Protein AF-A0A846BUX6-F1 (afdb_monomer_lite)

Structure (mmCIF, N/CA/C/O backbone):
data_AF-A0A846BUX6-F1
#
_entry.id   AF-A0A846BUX6-F1
#
loop_
_atom_site.group_PDB
_atom_site.id
_atom_site.type_symbol
_atom_site.label_atom_id
_atom_site.label_alt_id
_atom_site.label_comp_id
_atom_site.label_asym_id
_atom_site.label_entity_id
_atom_site.label_seq_id
_atom_site.pdbx_PDB_ins_code
_atom_site.Cartn_x
_atom_site.Cartn_y
_atom_site.Cartn_z
_atom_site.occupancy
_atom_site.B_iso_or_equiv
_atom_site.auth_seq_id
_atom_site.auth_comp_id
_atom_site.auth_asym_id
_atom_site.auth_atom_id
_atom_site.pdbx_PDB_model_num
ATOM 1 N N . MET A 1 1 ? 25.498 31.378 23.170 1.00 61.06 1 MET A N 1
ATOM 2 C CA . MET A 1 1 ? 24.335 32.005 23.843 1.00 61.06 1 MET A CA 1
ATOM 3 C C . MET A 1 1 ? 23.292 32.623 22.898 1.00 61.06 1 MET A C 1
ATOM 5 O O . MET A 1 1 ? 22.227 32.967 23.380 1.00 61.06 1 MET A O 1
ATOM 9 N N . VAL A 1 2 ? 23.519 32.733 21.578 1.00 70.81 2 VAL A N 1
ATOM 10 C CA . VAL A 1 2 ? 22.516 33.298 20.637 1.00 70.81 2 VAL A CA 1
ATOM 11 C C . VAL A 1 2 ? 21.402 32.297 20.279 1.00 70.81 2 VAL A C 1
ATOM 13 O O . VAL A 1 2 ? 20.238 32.675 20.180 1.00 70.81 2 VAL A O 1
ATOM 16 N N . GLY A 1 3 ? 21.731 31.004 20.161 1.00 73.38 3 GLY A N 1
ATOM 17 C CA . GLY A 1 3 ? 20.767 29.966 19.770 1.00 73.38 3 GLY A CA 1
ATOM 18 C C . GLY A 1 3 ? 19.617 29.771 20.761 1.00 73.38 3 GLY A C 1
ATOM 19 O O . GLY A 1 3 ? 18.474 29.646 20.347 1.00 73.38 3 GLY A O 1
ATOM 20 N N . THR A 1 4 ? 19.883 29.848 22.067 1.00 85.50 4 THR A N 1
ATOM 21 C CA . THR A 1 4 ? 18.841 29.702 23.098 1.00 85.50 4 THR A CA 1
ATOM 22 C C . THR A 1 4 ? 17.827 30.845 23.065 1.00 85.50 4 THR A C 1
ATOM 24 O O . THR A 1 4 ? 16.652 30.622 23.335 1.00 85.50 4 THR A O 1
ATOM 27 N N . GLY A 1 5 ? 18.249 32.057 22.688 1.00 89.88 5 GLY A N 1
ATOM 28 C CA . GLY A 1 5 ? 17.344 33.192 22.501 1.00 89.88 5 GLY A CA 1
ATOM 29 C C . GLY A 1 5 ? 16.417 33.004 21.300 1.00 89.88 5 GLY A C 1
ATOM 30 O O . GLY A 1 5 ? 15.212 33.217 21.421 1.00 89.88 5 GLY A O 1
ATOM 31 N N . TYR A 1 6 ? 16.959 32.542 20.168 1.00 89.56 6 TYR A N 1
ATOM 32 C CA . TYR A 1 6 ? 16.160 32.278 18.970 1.00 89.56 6 TYR A CA 1
ATOM 33 C C . TYR A 1 6 ? 15.181 31.120 19.178 1.00 89.56 6 TYR A C 1
A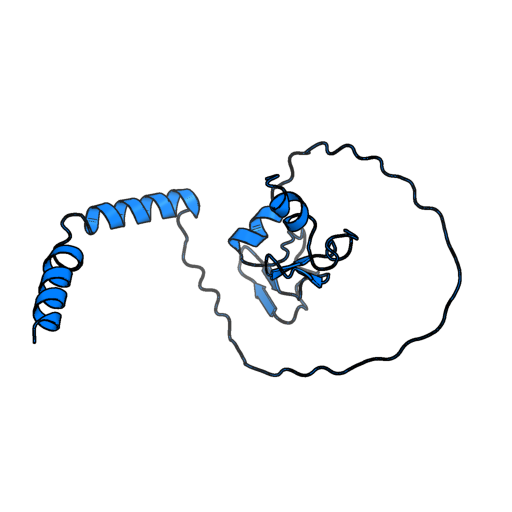TOM 35 O O . TYR A 1 6 ? 14.009 31.253 18.842 1.00 89.56 6 TYR A O 1
ATOM 43 N N . THR A 1 7 ? 15.623 30.023 19.801 1.00 89.50 7 THR A N 1
ATOM 44 C CA . THR A 1 7 ? 14.749 28.887 20.120 1.00 89.50 7 THR A CA 1
ATOM 45 C C . THR A 1 7 ? 13.616 29.311 21.049 1.00 89.50 7 THR A C 1
ATOM 47 O O . THR A 1 7 ? 12.460 29.016 20.765 1.00 89.50 7 THR A O 1
ATOM 50 N N . SER A 1 8 ? 13.905 30.071 22.109 1.00 86.50 8 SER A N 1
ATOM 51 C CA . SER A 1 8 ? 12.865 30.567 23.019 1.00 86.50 8 SER A CA 1
ATOM 52 C C . SER A 1 8 ? 11.886 31.526 22.332 1.00 86.50 8 SER A C 1
ATOM 54 O O . SER A 1 8 ? 10.681 31.423 22.553 1.00 86.50 8 SER A O 1
ATOM 56 N N . TRP A 1 9 ? 12.367 32.422 21.461 1.00 86.25 9 TRP A N 1
ATOM 57 C CA . TRP A 1 9 ? 11.503 33.310 20.674 1.00 86.25 9 TRP A CA 1
ATOM 58 C C . TRP A 1 9 ? 10.633 32.537 19.679 1.00 86.25 9 TRP A C 1
ATOM 60 O O . TRP A 1 9 ? 9.434 32.787 19.605 1.00 86.25 9 TRP A O 1
ATOM 70 N N . PHE A 1 10 ? 11.207 31.575 18.952 1.00 84.56 10 PHE A N 1
ATOM 71 C CA . PHE A 1 10 ? 10.485 30.742 17.994 1.00 84.56 10 PHE A CA 1
ATOM 72 C C . PHE A 1 10 ? 9.404 29.907 18.689 1.00 84.56 10 PHE A C 1
ATOM 74 O O . PHE A 1 10 ? 8.251 29.914 18.261 1.00 84.56 10 PHE A O 1
ATOM 81 N N . LEU A 1 11 ? 9.745 29.255 19.806 1.00 82.94 11 LEU A N 1
ATOM 82 C CA . LEU A 1 11 ? 8.795 28.479 20.602 1.00 82.94 11 LEU A CA 1
ATOM 83 C C . LEU A 1 11 ? 7.665 29.359 21.140 1.00 82.94 11 LEU A C 1
ATOM 85 O O . LEU A 1 11 ? 6.500 29.002 20.996 1.00 82.94 11 LEU A O 1
ATOM 89 N N . ALA A 1 12 ? 7.969 30.529 21.701 1.00 78.69 12 ALA A N 1
ATOM 90 C CA . ALA A 1 12 ? 6.930 31.444 22.160 1.00 78.69 12 ALA A CA 1
ATOM 91 C C . ALA A 1 12 ? 6.042 31.909 20.990 1.00 78.69 12 ALA A C 1
ATOM 93 O O . ALA A 1 12 ? 4.823 31.774 21.042 1.00 78.69 12 ALA A O 1
ATOM 94 N N . ARG A 1 13 ? 6.644 32.405 19.906 1.00 78.12 13 ARG A N 1
ATOM 95 C CA . ARG A 1 13 ? 5.943 33.044 18.784 1.00 78.12 13 ARG A CA 1
ATOM 96 C C . ARG A 1 13 ? 5.105 32.073 17.951 1.00 78.12 13 ARG A C 1
ATOM 98 O O . ARG A 1 13 ? 4.038 32.476 17.492 1.00 78.12 13 ARG A O 1
ATOM 105 N N . TYR A 1 14 ? 5.594 30.853 17.731 1.00 73.75 14 TYR A N 1
ATOM 106 C CA . TYR A 1 14 ? 5.022 29.908 16.765 1.00 73.75 14 TYR A CA 1
ATOM 107 C C . TYR A 1 14 ? 4.491 28.613 17.382 1.00 73.75 14 TYR A C 1
ATOM 109 O O . TYR A 1 14 ? 3.734 27.916 16.716 1.00 73.75 14 TYR A O 1
ATOM 117 N N . VAL A 1 15 ? 4.848 28.278 18.627 1.00 71.69 15 VAL A N 1
ATOM 118 C CA . VAL A 1 15 ? 4.429 27.012 19.258 1.00 71.69 15 VAL A CA 1
ATOM 119 C C . VAL A 1 15 ? 3.494 27.247 20.447 1.00 71.69 15 VAL A C 1
ATOM 121 O O . VAL A 1 15 ? 2.418 26.655 20.495 1.00 71.69 15 VAL A O 1
ATOM 124 N N . LEU A 1 16 ? 3.862 28.123 21.388 1.00 70.25 16 LEU A N 1
ATOM 125 C CA . LEU A 1 16 ? 3.091 28.372 22.615 1.00 70.25 16 LEU A CA 1
ATOM 126 C C . LEU A 1 16 ? 1.970 29.403 22.421 1.00 70.25 16 LEU A C 1
ATOM 128 O O . LEU A 1 16 ? 0.891 29.226 22.975 1.00 70.25 16 LEU A O 1
ATOM 132 N N . PHE A 1 17 ? 2.200 30.442 21.612 1.00 65.06 17 PHE A N 1
ATOM 133 C CA . PHE A 1 17 ? 1.225 31.506 21.327 1.00 65.06 17 PHE A CA 1
ATOM 134 C C . PHE A 1 17 ? 0.757 31.511 19.865 1.00 65.06 17 PHE A C 1
ATOM 136 O O . PHE A 1 17 ? 0.407 32.561 19.322 1.00 65.06 17 PHE A O 1
ATOM 143 N N . ALA A 1 18 ? 0.746 30.351 19.202 1.00 64.50 18 ALA A N 1
ATOM 144 C CA . ALA A 1 18 ? 0.058 30.215 17.924 1.00 64.50 18 ALA A CA 1
ATOM 145 C C . ALA A 1 18 ? -1.444 30.426 18.164 1.00 64.50 18 ALA A C 1
ATOM 147 O O . ALA A 1 18 ? -2.140 29.520 18.621 1.00 64.50 18 ALA A O 1
ATOM 148 N N . ALA A 1 19 ? -1.923 31.638 17.877 1.00 66.69 19 ALA A N 1
ATOM 149 C CA . ALA A 1 19 ? -3.292 32.091 18.132 1.00 66.69 19 ALA A CA 1
ATOM 150 C C . ALA A 1 19 ? -4.374 31.161 17.548 1.00 66.69 19 ALA A C 1
ATOM 152 O O . ALA A 1 19 ? -5.503 31.158 18.024 1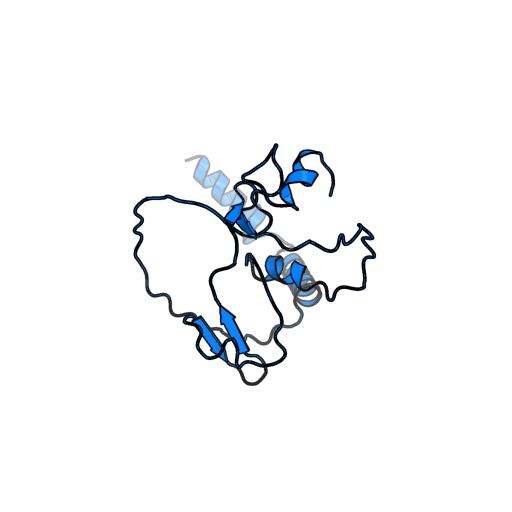.00 66.69 19 ALA A O 1
ATOM 153 N N . ASN A 1 20 ? -4.006 30.319 16.578 1.00 71.06 20 ASN A N 1
ATOM 154 C CA . ASN A 1 20 ? -4.920 29.447 15.852 1.00 71.06 20 ASN A CA 1
ATOM 155 C C . ASN A 1 20 ? -4.733 27.960 16.203 1.00 71.06 20 ASN A C 1
ATOM 157 O O . ASN A 1 20 ? -5.226 27.107 15.477 1.00 71.06 20 ASN A O 1
ATOM 161 N N . ARG A 1 21 ? -4.024 27.600 17.287 1.00 75.38 21 ARG A N 1
ATOM 162 C CA . ARG A 1 21 ? -3.871 26.186 17.704 1.00 75.38 21 ARG A CA 1
ATOM 163 C C . ARG A 1 21 ? -5.217 25.488 17.884 1.00 75.38 21 ARG A C 1
ATOM 165 O O . ARG A 1 21 ? -5.366 24.360 17.427 1.00 75.38 21 ARG A O 1
ATOM 172 N N . GLN A 1 22 ? -6.175 26.176 18.500 1.00 78.06 22 GLN A N 1
ATOM 173 C CA . GLN A 1 22 ? -7.521 25.653 18.708 1.00 78.06 22 GLN A CA 1
ATOM 174 C C . GLN A 1 22 ? -8.264 25.487 17.374 1.00 78.06 22 GLN A C 1
ATOM 176 O O . GLN A 1 22 ? -8.706 24.388 17.059 1.00 78.06 22 GLN A O 1
ATOM 181 N N . GLU A 1 23 ? -8.279 26.526 16.537 1.00 84.75 23 GLU A N 1
ATOM 182 C CA . GLU A 1 23 ? -8.905 26.497 15.205 1.00 84.75 23 GLU A CA 1
ATOM 183 C C . GLU A 1 23 ? -8.320 25.391 14.305 1.00 84.75 23 GLU A C 1
ATOM 185 O O . GLU A 1 23 ? -9.047 24.661 13.635 1.00 84.75 23 GLU A O 1
ATOM 190 N N . LEU A 1 24 ? -6.994 25.231 14.297 1.00 82.69 24 LEU A N 1
ATOM 191 C CA . LEU A 1 24 ? -6.322 24.177 13.536 1.00 82.69 24 LEU A CA 1
ATOM 192 C C . LEU A 1 24 ? -6.651 22.793 14.092 1.00 82.69 24 LEU A C 1
ATOM 194 O O . LEU A 1 24 ? -6.822 21.858 13.317 1.00 82.69 24 LEU A O 1
ATOM 198 N N . SER A 1 25 ? -6.753 22.655 15.417 1.00 83.12 25 SER A N 1
ATOM 199 C CA . SER A 1 25 ? -7.144 21.385 16.030 1.00 83.12 25 SER A CA 1
ATOM 200 C C . SER A 1 25 ? -8.578 21.002 15.670 1.00 83.12 25 SER A C 1
ATOM 202 O O . SER A 1 25 ? -8.819 19.846 15.345 1.00 83.12 25 SER A O 1
ATOM 204 N N . GLU A 1 26 ? -9.499 21.967 15.632 1.00 89.56 26 GLU A N 1
ATOM 205 C CA . GLU A 1 26 ? -10.893 21.749 15.238 1.00 89.56 26 GLU A CA 1
ATOM 206 C C . GLU A 1 26 ? -10.990 21.333 13.769 1.00 89.56 26 GLU A C 1
ATOM 208 O O . GLU A 1 26 ? -11.628 20.330 13.469 1.00 89.56 26 GLU A O 1
ATOM 213 N N . LYS A 1 27 ? -10.256 22.005 12.872 1.00 87.56 27 LYS A N 1
ATOM 214 C CA . LYS A 1 27 ? -10.160 21.607 11.457 1.00 87.56 27 LYS A CA 1
ATOM 215 C C . LYS A 1 27 ? -9.593 20.200 11.288 1.00 87.56 27 LYS A C 1
ATOM 217 O O . LYS A 1 27 ? -10.100 19.429 10.484 1.00 87.56 27 LYS A O 1
ATOM 222 N N . ILE A 1 28 ? -8.549 19.841 12.037 1.00 87.31 28 ILE A N 1
ATOM 223 C CA . ILE A 1 28 ? -7.976 18.487 11.984 1.00 87.31 28 ILE A CA 1
ATOM 224 C C . ILE A 1 28 ? -8.997 17.446 12.459 1.00 87.31 28 ILE A C 1
ATOM 226 O O . ILE A 1 28 ? -9.100 16.389 11.842 1.00 87.31 28 ILE A O 1
ATOM 230 N N . GLN A 1 29 ? -9.754 17.731 13.523 1.00 86.56 29 GLN A N 1
ATOM 231 C CA . GLN A 1 29 ? -10.808 16.833 14.004 1.00 86.56 29 GLN A CA 1
ATOM 232 C C . GLN A 1 29 ? -11.937 16.695 12.977 1.00 86.56 29 GLN A C 1
ATOM 234 O O . GLN A 1 29 ? -12.342 15.578 12.683 1.00 86.56 29 GLN A O 1
ATOM 239 N N . GLU A 1 30 ? -12.379 17.796 12.366 1.00 90.12 30 GLU A N 1
ATOM 240 C CA . GLU A 1 30 ? -13.376 17.785 11.291 1.00 90.12 30 GLU A CA 1
ATOM 241 C C . GLU A 1 30 ? -12.910 16.927 10.104 1.00 90.12 30 GLU A C 1
ATOM 243 O O . GLU A 1 30 ? -13.613 16.007 9.686 1.00 90.12 30 GLU A O 1
ATOM 248 N N . PHE A 1 31 ? -11.688 17.152 9.611 1.00 86.81 31 PHE A N 1
ATOM 249 C CA . PHE A 1 31 ? -11.112 16.349 8.529 1.00 86.81 31 PHE A CA 1
ATOM 250 C C . PHE A 1 31 ? -10.970 14.873 8.900 1.00 86.81 31 PHE A C 1
ATOM 252 O O . PHE A 1 31 ? -11.214 14.004 8.059 1.00 86.81 31 PHE A O 1
ATOM 259 N N . LYS A 1 32 ? -10.595 14.573 10.148 1.00 85.94 32 LYS A N 1
ATOM 260 C CA . LYS A 1 32 ? -10.523 13.199 10.648 1.00 85.94 32 LYS A CA 1
ATOM 261 C C . LYS A 1 32 ? -11.898 12.533 10.595 1.00 85.94 32 LYS A C 1
ATOM 263 O O . LYS A 1 32 ? -11.995 11.431 10.065 1.00 85.94 32 LYS A O 1
ATOM 268 N N . THR A 1 33 ? -12.942 13.202 11.082 1.00 84.50 33 THR A N 1
ATOM 269 C CA . THR A 1 33 ? -14.314 12.678 11.052 1.00 84.50 33 THR A CA 1
ATOM 270 C C . THR A 1 33 ? -14.814 12.481 9.622 1.00 84.50 33 THR A C 1
ATOM 272 O O . THR A 1 33 ? -15.442 11.468 9.342 1.00 84.50 33 THR A O 1
ATOM 275 N N . ILE A 1 34 ? -14.490 13.388 8.694 1.00 82.06 34 ILE A N 1
ATOM 276 C CA . ILE A 1 34 ? -14.853 13.245 7.274 1.00 82.06 34 ILE A CA 1
ATOM 277 C C . ILE A 1 34 ? -14.155 12.038 6.632 1.00 82.06 34 ILE A C 1
ATOM 279 O O . ILE A 1 34 ? -14.770 11.313 5.858 1.00 82.06 34 ILE A O 1
ATOM 283 N N . THR A 1 35 ? -12.870 11.837 6.930 1.00 76.81 35 TH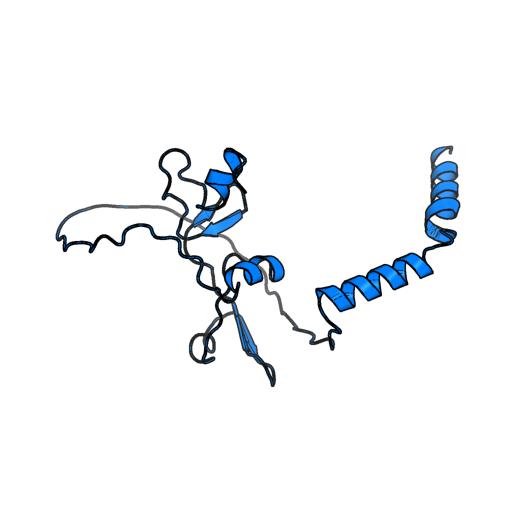R A N 1
ATOM 284 C CA . THR A 1 35 ? -12.037 10.856 6.215 1.00 76.81 35 THR A CA 1
ATOM 285 C C . THR A 1 35 ? -12.162 9.448 6.793 1.00 76.81 35 THR A C 1
ATOM 287 O O . THR A 1 35 ? -12.227 8.478 6.048 1.00 76.81 35 THR A O 1
ATOM 290 N N . VAL A 1 36 ? -12.163 9.328 8.121 1.00 75.75 36 VAL A N 1
ATOM 291 C CA . VAL A 1 36 ? -12.100 8.040 8.836 1.00 75.75 36 VAL A CA 1
ATOM 292 C C . VAL A 1 36 ? -13.433 7.705 9.520 1.00 75.75 36 VAL A C 1
ATOM 294 O O . VAL A 1 36 ? -13.638 6.574 9.951 1.00 75.75 36 VAL A O 1
ATOM 297 N N . GLY A 1 37 ? -14.365 8.660 9.609 1.00 70.06 37 GLY A N 1
ATOM 298 C CA . GLY A 1 37 ? -15.558 8.533 10.444 1.00 70.06 37 GLY A CA 1
ATOM 299 C C . GLY A 1 37 ? -15.252 8.734 11.932 1.00 70.06 37 GLY A C 1
ATOM 300 O O . GLY A 1 37 ? -14.101 8.886 12.355 1.00 70.06 37 GLY A O 1
ATOM 301 N N . GLU A 1 38 ? -16.296 8.756 12.759 1.00 67.88 38 GLU A N 1
ATOM 302 C CA . GLU A 1 38 ? -16.148 8.848 14.212 1.00 67.88 38 GLU A CA 1
ATOM 303 C C . GLU A 1 38 ? -15.785 7.467 14.775 1.00 67.88 38 GLU A C 1
ATOM 305 O O . GLU A 1 38 ? -16.631 6.594 14.961 1.00 67.88 38 GLU A O 1
ATOM 310 N N . SER A 1 39 ? -14.489 7.228 14.979 1.00 55.16 39 SER A N 1
ATOM 311 C CA . SER A 1 39 ? -13.992 5.949 15.480 1.00 55.16 39 SER A CA 1
ATOM 312 C C . SER A 1 39 ? -14.330 5.780 16.967 1.00 55.16 39 SER A C 1
ATOM 314 O O . SER A 1 39 ? -13.683 6.402 17.817 1.00 55.16 39 SER A O 1
ATOM 316 N N . ASN A 1 40 ? -15.267 4.887 17.300 1.00 45.94 40 ASN A N 1
ATOM 317 C CA . ASN A 1 40 ? -15.243 4.217 18.600 1.00 45.94 40 ASN A CA 1
ATOM 318 C C . ASN A 1 40 ? -13.904 3.477 18.691 1.00 45.94 40 ASN A C 1
ATOM 320 O O . ASN A 1 40 ? -13.584 2.673 17.818 1.00 45.94 40 ASN A O 1
ATOM 324 N N . ALA A 1 41 ? -13.087 3.804 19.688 1.00 40.47 41 ALA A N 1
ATOM 325 C CA . ALA A 1 41 ? -11.763 3.222 19.848 1.00 40.47 41 ALA A CA 1
ATOM 326 C C . ALA A 1 41 ? -11.874 1.707 20.093 1.00 40.47 41 ALA A C 1
ATOM 328 O O . ALA A 1 41 ? -12.077 1.268 21.222 1.00 40.47 41 ALA A O 1
ATOM 329 N N . VAL A 1 42 ? -11.731 0.908 19.036 1.00 40.22 42 VAL A N 1
ATOM 330 C CA . VAL A 1 42 ? -11.436 -0.519 19.156 1.00 40.22 42 VAL A CA 1
ATOM 331 C C . VAL A 1 42 ? -9.926 -0.621 19.302 1.00 40.22 42 VAL A C 1
ATOM 333 O O . VAL A 1 42 ? -9.169 -0.427 18.353 1.00 40.22 42 VAL A O 1
ATOM 336 N N . VAL A 1 43 ? -9.484 -0.829 20.538 1.00 36.66 43 VAL A N 1
ATOM 337 C CA . VAL A 1 43 ? -8.078 -1.065 20.858 1.00 36.66 43 VAL A CA 1
ATOM 338 C C . VAL A 1 43 ? -7.761 -2.497 20.439 1.00 36.66 43 VAL A C 1
ATOM 340 O O . VAL A 1 43 ? -8.193 -3.441 21.093 1.00 36.66 43 VAL A O 1
ATOM 343 N N . VAL A 1 44 ? -7.047 -2.658 19.326 1.00 38.25 44 VAL A N 1
ATOM 344 C CA . VAL A 1 44 ? -6.474 -3.949 18.929 1.00 38.25 44 VAL A CA 1
ATOM 345 C C . VAL A 1 44 ? -5.130 -4.077 19.640 1.00 38.25 44 VAL A C 1
ATOM 347 O O . VAL A 1 44 ? -4.176 -3.373 19.312 1.00 38.25 44 VAL A O 1
ATOM 350 N N . ASP A 1 45 ? -5.082 -4.925 20.664 1.00 28.88 45 ASP A N 1
ATOM 351 C CA . ASP A 1 45 ? -3.868 -5.228 21.422 1.00 28.88 45 ASP A CA 1
ATOM 352 C C . ASP A 1 45 ? -3.024 -6.239 20.626 1.00 28.88 45 ASP A C 1
ATOM 354 O O . ASP A 1 45 ? -3.328 -7.431 20.591 1.00 28.88 45 ASP A O 1
ATOM 358 N N . VAL A 1 46 ? -2.009 -5.753 19.903 1.00 34.56 46 VAL A N 1
ATOM 359 C CA . VAL A 1 46 ? -1.054 -6.597 19.167 1.00 34.56 46 VAL A CA 1
ATOM 360 C C . VAL A 1 46 ? 0.156 -6.834 20.065 1.00 34.56 46 VAL A C 1
ATOM 362 O O . VAL A 1 46 ? 0.978 -5.942 20.271 1.00 34.56 46 VAL A O 1
ATOM 365 N N . GLN A 1 47 ? 0.270 -8.046 20.605 1.00 34.41 47 GLN A N 1
ATOM 366 C CA . GLN A 1 47 ? 1.429 -8.458 21.394 1.00 34.41 47 GLN A CA 1
ATOM 367 C C . GLN A 1 47 ? 2.569 -8.883 20.461 1.00 34.41 47 GLN A C 1
ATOM 369 O O . GLN A 1 47 ? 2.524 -9.935 19.829 1.00 34.41 47 GLN A O 1
ATOM 374 N N . THR A 1 48 ? 3.598 -8.043 20.371 1.00 27.98 48 THR A N 1
ATOM 375 C CA . THR A 1 48 ? 4.817 -8.298 19.597 1.00 27.98 48 THR A CA 1
ATOM 376 C C . THR A 1 48 ? 5.776 -9.184 20.392 1.00 27.98 48 THR A C 1
ATOM 378 O O . THR A 1 48 ? 6.237 -8.787 21.462 1.00 27.98 48 THR A O 1
ATOM 381 N N . THR A 1 49 ? 6.157 -10.340 19.849 1.00 29.61 49 THR A N 1
ATOM 382 C CA . THR A 1 49 ? 7.386 -11.040 20.257 1.00 29.61 49 THR A CA 1
ATOM 383 C C . THR A 1 49 ? 8.380 -11.042 19.101 1.00 29.61 49 THR A C 1
ATOM 385 O O . THR A 1 49 ? 8.053 -11.445 17.989 1.00 29.61 49 THR A O 1
ATOM 388 N N . GLU A 1 50 ? 9.578 -10.525 19.374 1.00 31.50 50 GLU A N 1
ATOM 389 C CA . GLU A 1 50 ? 10.679 -10.315 18.434 1.00 31.50 50 GLU A CA 1
ATOM 390 C C . GLU A 1 50 ? 11.370 -11.604 17.947 1.00 31.50 50 GLU A C 1
ATOM 392 O O . GLU A 1 50 ? 11.534 -12.563 18.700 1.00 31.50 50 GLU A O 1
ATOM 397 N N . ALA A 1 51 ? 11.951 -11.468 16.743 1.00 30.55 51 ALA A N 1
ATOM 398 C CA . ALA A 1 51 ? 13.125 -12.167 16.195 1.00 30.55 51 ALA A CA 1
ATOM 399 C C . ALA A 1 51 ? 12.872 -13.582 15.609 1.00 30.55 51 ALA A C 1
ATOM 401 O O . ALA A 1 51 ? 11.999 -14.305 16.053 1.00 30.55 51 ALA A O 1
ATOM 402 N N . VAL A 1 52 ? 13.560 -14.075 14.569 1.00 31.44 52 VAL A N 1
ATOM 403 C CA . VAL A 1 52 ? 14.964 -13.930 14.148 1.00 31.44 52 VAL A CA 1
ATOM 404 C C . VAL A 1 52 ? 15.076 -14.239 12.638 1.00 31.44 52 VAL A C 1
ATOM 406 O O . VAL A 1 52 ? 14.382 -15.105 12.112 1.00 31.44 52 VAL A O 1
ATOM 409 N N . ALA A 1 53 ? 15.991 -13.552 11.952 1.00 30.27 53 ALA A N 1
ATOM 410 C CA . ALA A 1 53 ? 16.406 -13.802 10.573 1.00 30.27 53 ALA A CA 1
ATOM 411 C C . ALA A 1 53 ? 17.220 -15.102 10.401 1.00 30.27 53 ALA A C 1
ATOM 413 O O . ALA A 1 53 ? 18.128 -15.337 11.191 1.00 30.27 53 ALA A O 1
ATOM 414 N N . ALA A 1 54 ? 17.003 -15.856 9.315 1.00 28.36 54 ALA A N 1
ATOM 415 C CA . ALA A 1 54 ? 18.059 -16.618 8.628 1.00 28.36 54 ALA A CA 1
ATOM 416 C C . ALA A 1 54 ? 17.577 -17.192 7.280 1.00 28.36 54 ALA A C 1
ATOM 418 O O . ALA A 1 54 ? 16.624 -17.962 7.222 1.00 28.36 54 ALA A O 1
ATOM 419 N N . SER A 1 55 ? 18.293 -16.829 6.215 1.00 33.91 55 SER A N 1
ATOM 420 C CA . SER A 1 55 ? 18.422 -17.572 4.949 1.00 33.91 55 SER A CA 1
ATOM 421 C C . SER A 1 55 ? 19.489 -18.674 5.140 1.00 33.91 55 SER A C 1
ATOM 423 O O . SER A 1 55 ? 20.345 -18.479 6.013 1.00 33.91 55 SER A O 1
ATOM 425 N N . PRO A 1 56 ? 19.488 -19.809 4.401 1.00 42.16 56 PRO A N 1
ATOM 426 C CA . PRO A 1 56 ? 20.273 -19.857 3.153 1.00 42.16 56 PRO A CA 1
ATOM 427 C C . PRO A 1 56 ? 19.786 -20.819 2.028 1.00 42.16 56 PRO A C 1
ATOM 429 O O . PRO A 1 56 ? 19.266 -21.901 2.269 1.00 42.16 56 PRO A O 1
ATOM 432 N N . GLU A 1 57 ? 20.038 -20.372 0.791 1.00 31.30 57 GLU A N 1
ATOM 433 C CA . GLU A 1 57 ? 20.657 -21.036 -0.385 1.00 31.30 57 GLU A CA 1
ATOM 434 C C . GLU A 1 57 ? 20.229 -22.439 -0.910 1.00 31.30 57 GLU A C 1
ATOM 436 O O . GLU A 1 57 ? 20.557 -23.478 -0.350 1.00 31.30 57 GLU A O 1
ATOM 441 N N . THR A 1 58 ? 19.671 -22.405 -2.136 1.00 27.02 58 THR A N 1
ATOM 442 C CA . THR A 1 58 ? 20.147 -23.051 -3.392 1.00 27.02 58 THR A CA 1
ATOM 443 C C . THR A 1 58 ? 20.215 -24.585 -3.526 1.00 27.02 58 THR A C 1
ATOM 445 O O . THR A 1 58 ? 21.024 -25.229 -2.868 1.00 27.02 58 THR A O 1
ATOM 448 N N . SER A 1 59 ? 19.507 -25.143 -4.536 1.00 33.88 59 SER A N 1
ATOM 449 C CA . SER A 1 59 ? 20.038 -25.977 -5.660 1.00 33.88 59 SER A CA 1
ATOM 450 C C . SER A 1 59 ? 18.916 -26.575 -6.554 1.00 33.88 59 SER A C 1
ATOM 452 O O . SER A 1 59 ? 18.054 -27.296 -6.065 1.00 33.88 59 SER A O 1
ATOM 454 N N . GLN A 1 60 ? 18.956 -26.294 -7.867 1.00 31.94 60 GLN A N 1
ATOM 455 C CA . GLN A 1 60 ? 18.272 -26.996 -8.994 1.00 31.94 60 GLN A CA 1
ATOM 456 C C . GLN A 1 60 ? 19.068 -28.275 -9.409 1.00 31.94 60 GLN A C 1
ATOM 458 O O . GLN A 1 60 ? 20.082 -28.508 -8.744 1.00 31.94 60 GLN A O 1
ATOM 463 N N . PRO A 1 61 ? 18.799 -29.039 -10.517 1.00 40.81 61 PRO A N 1
ATOM 464 C CA . PRO A 1 61 ? 17.724 -29.079 -11.562 1.00 40.81 61 PRO A CA 1
ATOM 465 C C . PRO A 1 61 ? 17.108 -30.520 -11.738 1.00 40.81 61 PRO A C 1
ATOM 467 O O . PRO A 1 61 ? 17.501 -31.412 -11.002 1.00 40.81 61 PRO A O 1
ATOM 470 N N . GLU A 1 62 ? 16.070 -30.870 -12.531 1.00 28.55 62 GLU A N 1
ATOM 471 C CA . GLU A 1 62 ? 15.898 -30.927 -14.009 1.00 28.55 62 GLU A CA 1
ATOM 472 C C . GLU A 1 62 ? 14.419 -31.272 -14.431 1.00 28.55 62 GLU A C 1
ATOM 474 O O . GLU A 1 62 ? 13.817 -32.186 -13.882 1.00 28.55 62 GLU A O 1
ATOM 479 N N . LYS A 1 63 ? 13.869 -30.502 -15.401 1.00 26.86 63 LYS A N 1
ATOM 480 C CA . LYS A 1 63 ? 13.055 -30.746 -16.652 1.00 26.86 63 LYS A CA 1
ATOM 481 C C . LYS A 1 63 ? 12.506 -32.174 -17.038 1.00 26.86 63 LYS A C 1
ATOM 483 O O . LYS A 1 63 ? 13.187 -33.124 -16.668 1.00 26.86 63 LYS A O 1
ATOM 488 N N . PRO A 1 64 ? 11.516 -32.392 -17.983 1.00 41.56 64 PRO A N 1
ATOM 489 C CA . PRO A 1 64 ? 10.346 -31.639 -18.558 1.00 41.56 64 PRO A CA 1
ATOM 490 C C . PRO A 1 64 ? 8.976 -32.419 -18.574 1.00 41.56 64 PRO A C 1
ATOM 492 O O . PRO A 1 64 ? 8.926 -33.554 -18.130 1.00 41.56 64 PRO A O 1
ATOM 495 N N . GLU A 1 65 ? 7.954 -31.829 -19.237 1.00 32.59 65 GLU A N 1
ATOM 496 C CA . GLU A 1 65 ? 6.603 -32.317 -19.668 1.00 32.59 65 GLU A CA 1
ATOM 497 C C . GLU A 1 65 ? 5.455 -31.899 -18.726 1.00 32.59 65 GLU A C 1
ATOM 499 O O . GLU A 1 65 ? 5.592 -31.988 -17.517 1.00 32.59 65 GLU A O 1
ATOM 504 N N . GLU A 1 66 ? 4.316 -31.343 -19.156 1.00 30.91 66 GLU A N 1
ATOM 505 C CA . GLU A 1 66 ? 3.610 -31.323 -20.447 1.00 30.91 66 GLU A CA 1
ATOM 506 C C . GLU A 1 66 ? 2.679 -30.084 -20.490 1.00 30.91 66 GLU A C 1
ATOM 508 O O . GLU A 1 66 ? 2.187 -29.625 -19.459 1.00 30.91 66 GLU A O 1
ATOM 513 N N . VAL A 1 67 ? 2.456 -29.519 -21.680 1.00 41.09 67 VAL A N 1
ATOM 514 C CA . VAL A 1 67 ? 1.625 -28.325 -21.929 1.00 41.09 67 VAL A CA 1
ATOM 515 C C . VAL A 1 67 ? 0.164 -28.736 -22.135 1.00 41.09 67 VAL A C 1
ATOM 517 O O . VAL A 1 67 ? -0.094 -29.560 -23.011 1.00 41.09 67 VAL A O 1
ATOM 520 N N . PRO A 1 68 ? -0.796 -28.072 -21.466 1.00 31.34 68 PRO A N 1
ATOM 521 C CA . PRO A 1 68 ? -2.071 -27.807 -22.116 1.00 31.34 68 PRO A CA 1
ATOM 522 C C . PRO A 1 68 ? -2.426 -26.313 -22.087 1.00 31.34 68 PRO A C 1
ATOM 524 O O . PRO A 1 68 ? -2.663 -25.705 -21.049 1.00 31.34 68 PRO A O 1
ATOM 527 N N . GLU A 1 69 ? -2.401 -25.750 -23.293 1.00 34.19 69 GLU A N 1
ATOM 528 C CA . GLU A 1 69 ? -3.338 -24.780 -23.871 1.00 34.19 69 GLU A CA 1
ATOM 529 C C . GLU A 1 69 ? -4.026 -23.778 -22.926 1.00 34.19 69 GLU A C 1
ATOM 531 O O . GLU A 1 69 ? -5.055 -24.031 -22.303 1.00 34.19 69 GLU A O 1
ATOM 536 N N . THR A 1 70 ? -3.481 -22.563 -22.931 1.00 29.61 70 THR A N 1
ATOM 537 C CA . THR A 1 70 ? -4.098 -21.338 -22.419 1.00 29.61 70 THR A CA 1
ATOM 538 C C . THR A 1 70 ? -5.257 -20.893 -23.324 1.00 29.61 70 THR A C 1
ATOM 540 O O . THR A 1 70 ? -5.016 -20.621 -24.505 1.00 29.61 70 THR A O 1
ATOM 543 N N . PRO A 1 71 ? -6.492 -20.705 -22.821 1.00 32.91 71 PRO A N 1
ATOM 544 C CA . PRO A 1 71 ? -7.444 -19.840 -23.497 1.00 32.91 71 PRO A CA 1
ATOM 545 C C . PRO A 1 71 ? -7.001 -18.385 -23.314 1.00 32.91 71 PRO A C 1
ATOM 547 O O . PRO A 1 71 ? -6.886 -17.870 -22.202 1.00 32.91 71 PRO A O 1
ATOM 550 N N . GLN A 1 72 ? -6.716 -17.738 -24.440 1.00 38.72 72 GLN A N 1
ATOM 551 C CA . GLN A 1 72 ? -6.433 -16.313 -24.542 1.00 38.72 72 GLN A CA 1
ATOM 552 C C . GLN A 1 72 ? -7.636 -15.519 -24.015 1.00 38.72 72 GLN A C 1
ATOM 554 O O . GLN A 1 72 ? -8.712 -15.580 -24.608 1.00 38.72 72 GLN A O 1
ATOM 559 N N . ILE A 1 73 ? -7.459 -14.758 -22.933 1.00 31.67 73 ILE A N 1
ATOM 560 C CA . ILE A 1 73 ? -8.408 -13.709 -22.554 1.00 31.67 73 ILE A CA 1
ATOM 561 C C . ILE A 1 73 ? -7.803 -12.390 -23.011 1.00 31.67 73 ILE A C 1
ATOM 563 O O . ILE A 1 73 ? -6.848 -11.862 -22.445 1.00 31.67 73 ILE A O 1
ATOM 567 N N . THR A 1 74 ? -8.347 -11.930 -24.129 1.00 26.31 74 THR A N 1
ATOM 568 C CA . THR A 1 74 ? -8.156 -10.614 -24.714 1.00 26.31 74 THR A CA 1
ATOM 569 C C . THR A 1 74 ? -8.480 -9.522 -23.707 1.00 26.31 74 THR A C 1
ATOM 571 O O . THR A 1 74 ? -9.507 -9.554 -23.036 1.00 26.31 74 THR A O 1
ATOM 574 N N . THR A 1 75 ? -7.591 -8.538 -23.661 1.00 40.72 75 THR A N 1
ATOM 575 C CA . THR A 1 75 ? -7.746 -7.256 -22.991 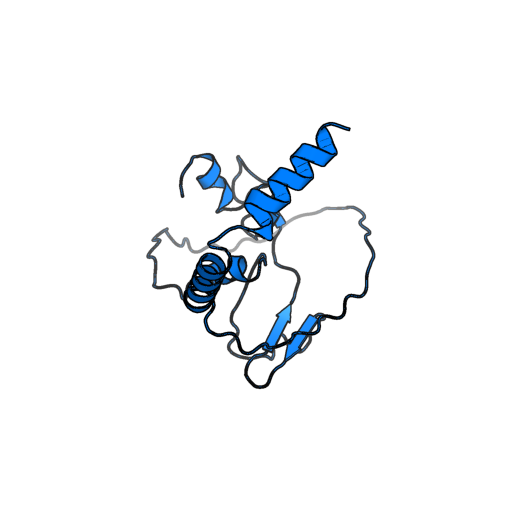1.00 40.72 75 THR A CA 1
ATOM 576 C C . THR A 1 75 ? -9.044 -6.568 -23.412 1.00 40.72 75 THR A C 1
ATOM 578 O O . THR A 1 75 ? -9.109 -5.943 -24.465 1.00 40.72 75 THR A O 1
ATOM 581 N N . GLU A 1 76 ? -10.043 -6.619 -22.542 1.00 30.89 76 GLU A N 1
ATOM 582 C CA . GLU A 1 76 ? -10.994 -5.530 -22.369 1.00 30.89 76 GLU A CA 1
ATOM 583 C C . GLU A 1 76 ? -10.952 -5.153 -20.889 1.00 30.89 76 GLU A C 1
ATOM 585 O O . GLU A 1 76 ? -11.539 -5.816 -20.039 1.00 30.89 76 GLU A O 1
ATOM 590 N N . VAL A 1 77 ? -10.187 -4.104 -20.566 1.00 38.91 77 VAL A N 1
ATOM 591 C CA . VAL A 1 77 ? -10.265 -3.439 -19.260 1.00 38.91 77 VAL A CA 1
ATOM 592 C C . VAL A 1 77 ? -11.580 -2.667 -19.253 1.00 38.91 77 VAL A C 1
ATOM 594 O O . VAL A 1 77 ? -11.629 -1.463 -19.491 1.00 38.91 77 VAL A O 1
ATOM 597 N N . ILE A 1 78 ? -12.673 -3.395 -19.058 1.00 34.78 78 ILE A N 1
ATOM 598 C CA . ILE A 1 78 ? -13.923 -2.826 -18.586 1.00 34.78 78 ILE A CA 1
ATOM 599 C C . ILE A 1 78 ? -13.712 -2.705 -17.085 1.00 34.78 78 ILE A C 1
ATOM 601 O O . ILE A 1 78 ? -13.664 -3.703 -16.368 1.00 34.78 78 ILE A O 1
ATOM 605 N N . SER A 1 79 ? -13.505 -1.475 -16.621 1.00 42.75 79 SER A N 1
ATOM 606 C CA . SER A 1 79 ? -13.614 -1.134 -15.210 1.00 42.75 79 SER A CA 1
ATOM 607 C C . SER A 1 79 ? -15.065 -1.370 -14.790 1.00 42.75 79 SER A C 1
ATOM 609 O O . SER A 1 79 ? -15.894 -0.457 -14.804 1.00 42.75 79 SER A O 1
ATOM 611 N N . GLU A 1 80 ? -15.386 -2.623 -14.477 1.00 42.75 80 GLU A N 1
ATOM 612 C CA . GLU A 1 80 ? -16.483 -2.959 -13.580 1.00 42.75 80 GLU A CA 1
ATOM 613 C C . GLU A 1 80 ? -16.365 -2.056 -12.337 1.00 42.75 80 GLU A C 1
ATOM 615 O O . GLU A 1 80 ? -15.249 -1.661 -11.977 1.00 42.75 80 GLU A O 1
ATOM 620 N N . PRO A 1 81 ? -17.474 -1.699 -11.670 1.00 39.94 81 PRO A N 1
ATOM 621 C CA . PRO A 1 81 ? -17.412 -1.068 -10.361 1.00 39.94 81 PRO A CA 1
ATOM 622 C C . PRO A 1 81 ? -16.803 -2.079 -9.386 1.00 39.94 81 PRO A C 1
ATOM 624 O O . PRO A 1 81 ? -17.506 -2.827 -8.708 1.00 39.94 81 PRO A O 1
ATOM 627 N N . THR A 1 82 ? -15.475 -2.154 -9.360 1.00 52.72 82 THR A N 1
ATOM 628 C CA . THR A 1 82 ? -14.763 -2.917 -8.355 1.00 52.72 82 THR A CA 1
ATOM 629 C C . THR A 1 82 ? -15.091 -2.261 -7.024 1.00 52.72 82 THR A C 1
ATOM 631 O O . THR A 1 82 ? -15.229 -1.044 -6.905 1.00 52.72 82 THR A O 1
ATOM 634 N N . ASN A 1 83 ? -15.252 -3.063 -5.986 1.00 59.72 83 ASN A N 1
ATOM 635 C CA . ASN A 1 83 ? -15.495 -2.588 -4.626 1.00 59.72 83 ASN A CA 1
ATOM 636 C C . ASN A 1 83 ? -14.279 -1.843 -4.023 1.00 59.72 83 ASN A C 1
ATOM 638 O O . ASN A 1 83 ? -14.217 -1.683 -2.807 1.00 59.72 83 ASN A O 1
ATOM 642 N N . HIS A 1 84 ? -13.320 -1.412 -4.859 1.00 68.06 84 HIS A N 1
ATOM 643 C CA . HIS A 1 84 ? -12.069 -0.738 -4.512 1.00 68.06 84 HIS A CA 1
ATOM 644 C C . HIS A 1 84 ? -11.302 -1.423 -3.367 1.00 68.06 84 HIS A C 1
ATOM 646 O O . HIS A 1 84 ? -10.523 -0.784 -2.664 1.00 68.06 84 HIS A O 1
ATOM 652 N N . VAL A 1 85 ? -11.495 -2.733 -3.167 1.00 75.56 85 VAL A N 1
ATOM 653 C CA . VAL A 1 85 ? -10.853 -3.482 -2.073 1.00 75.56 85 VAL A CA 1
ATOM 654 C C . VAL A 1 85 ? -9.332 -3.438 -2.198 1.00 75.56 85 VAL A C 1
ATOM 656 O O . VAL A 1 85 ? -8.641 -3.293 -1.192 1.00 75.56 85 VAL A O 1
ATOM 659 N N . ASP A 1 86 ? -8.812 -3.407 -3.426 1.00 76.81 86 ASP A N 1
ATOM 660 C CA . ASP A 1 86 ? -7.386 -3.220 -3.707 1.00 76.81 86 ASP A CA 1
ATOM 661 C C . ASP A 1 86 ? -6.812 -1.901 -3.166 1.00 76.81 86 ASP A C 1
ATOM 663 O O . ASP A 1 86 ? -5.599 -1.783 -2.976 1.00 76.81 86 ASP A O 1
ATOM 667 N N . GLU A 1 87 ? -7.651 -0.894 -2.910 1.00 84.00 87 GLU A N 1
ATOM 668 C CA . GLU A 1 87 ? -7.236 0.381 -2.322 1.00 84.00 87 GLU A CA 1
ATOM 669 C C . GLU A 1 87 ? -7.119 0.300 -0.794 1.00 84.00 87 GLU A C 1
ATOM 671 O O . GLU A 1 87 ? -6.320 1.032 -0.201 1.00 84.00 87 GLU A O 1
ATOM 676 N N . LEU A 1 88 ? -7.826 -0.635 -0.141 1.00 90.25 88 LEU A N 1
ATOM 677 C CA . LEU A 1 88 ? -7.766 -0.824 1.315 1.00 90.25 88 LEU A CA 1
ATOM 678 C C . LEU A 1 88 ? -6.358 -1.170 1.794 1.00 90.25 88 LEU A C 1
ATOM 680 O O . LEU A 1 88 ? -5.966 -0.790 2.897 1.00 90.25 88 LEU A O 1
ATOM 684 N N . ARG A 1 89 ? -5.550 -1.820 0.952 1.00 90.19 89 ARG A N 1
ATOM 685 C CA . ARG A 1 89 ? -4.144 -2.103 1.264 1.00 90.19 89 ARG A CA 1
ATOM 686 C C . ARG A 1 89 ? -3.343 -0.834 1.574 1.00 90.19 89 ARG A C 1
ATOM 688 O O . ARG A 1 89 ? -2.452 -0.872 2.417 1.00 90.19 89 ARG A O 1
ATOM 695 N N . TYR A 1 90 ? -3.685 0.306 0.963 1.00 88.31 90 TYR A N 1
ATOM 696 C CA . TYR A 1 90 ? -3.041 1.586 1.268 1.00 88.31 90 TYR A CA 1
ATOM 697 C C . TYR A 1 90 ? -3.486 2.150 2.612 1.00 88.31 90 TYR A C 1
ATOM 699 O O . TYR A 1 90 ? -2.666 2.725 3.322 1.00 88.31 90 TYR A O 1
ATOM 707 N N . LEU A 1 91 ? -4.754 1.954 2.981 1.00 90.50 91 LEU A N 1
ATOM 708 C CA . LEU A 1 91 ? -5.270 2.357 4.287 1.00 90.50 91 LEU A CA 1
ATOM 709 C C . LEU A 1 91 ? -4.622 1.544 5.416 1.00 90.50 91 LEU A C 1
ATOM 711 O O . LEU A 1 91 ? -4.233 2.106 6.437 1.00 90.50 91 LEU A O 1
ATOM 715 N N . PHE A 1 92 ? -4.465 0.236 5.209 1.00 92.50 92 PHE A N 1
ATOM 716 C CA . PHE A 1 92 ? -3.870 -0.679 6.186 1.00 92.50 92 PHE A CA 1
ATOM 717 C C . PHE A 1 92 ? -2.342 -0.769 6.115 1.00 92.50 92 PHE A C 1
ATOM 719 O O . PHE A 1 92 ? -1.741 -1.464 6.930 1.00 92.50 92 PHE A O 1
ATOM 726 N N . LEU A 1 93 ? -1.708 -0.071 5.164 1.00 93.25 93 LEU A N 1
ATOM 727 C CA . LEU A 1 93 ? -0.264 -0.143 4.905 1.00 93.25 93 LEU A CA 1
ATOM 728 C C . LEU A 1 93 ? 0.232 -1.588 4.688 1.00 93.25 93 LEU A C 1
ATOM 730 O O . LEU A 1 93 ? 1.349 -1.942 5.065 1.00 93.25 93 LEU A O 1
ATOM 734 N N . ALA A 1 94 ? -0.611 -2.416 4.071 1.00 94.62 94 ALA A N 1
ATOM 735 C CA . ALA A 1 94 ? -0.345 -3.811 3.748 1.00 94.62 94 ALA A CA 1
ATOM 736 C C . ALA A 1 94 ? -0.100 -3.981 2.241 1.00 94.62 94 ALA A C 1
ATOM 738 O O . ALA A 1 94 ? -0.482 -3.136 1.433 1.00 94.62 94 ALA A O 1
ATOM 739 N N . SER A 1 95 ? 0.526 -5.092 1.843 1.00 95.25 95 SER A N 1
ATOM 740 C CA . SER A 1 95 ? 0.760 -5.381 0.419 1.00 95.25 95 SER A CA 1
ATOM 741 C C . SER A 1 95 ? -0.491 -5.854 -0.322 1.00 95.25 95 SER A C 1
ATOM 743 O O . SER A 1 95 ? -0.667 -5.511 -1.493 1.00 95.25 95 SER A O 1
ATOM 745 N N . GLN A 1 96 ? -1.360 -6.604 0.358 1.00 93.06 96 GLN A N 1
ATO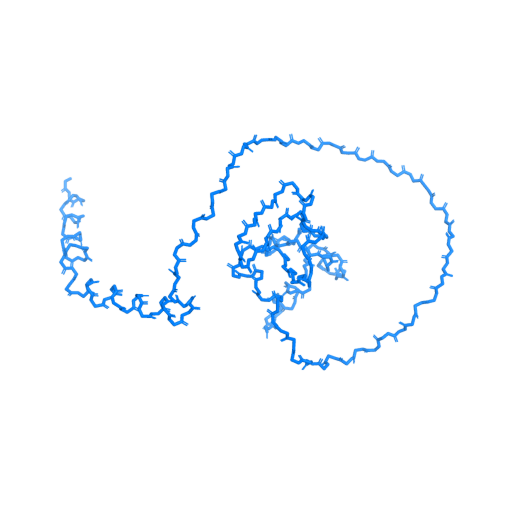M 746 C CA . GLN A 1 96 ? -2.592 -7.207 -0.160 1.00 93.06 96 GLN A CA 1
ATOM 747 C C . GLN A 1 96 ? -3.651 -7.185 0.949 1.00 93.06 96 GLN A C 1
ATOM 749 O O . GLN A 1 96 ? -3.303 -7.263 2.129 1.00 93.06 96 GLN A O 1
ATOM 754 N N . VAL A 1 97 ? -4.919 -7.037 0.568 1.00 93.62 97 VAL A N 1
ATOM 755 C CA . VAL A 1 97 ? -6.080 -7.086 1.465 1.00 93.62 97 VAL A CA 1
ATOM 756 C C . VAL A 1 97 ? -7.203 -7.779 0.716 1.00 93.62 97 VAL A C 1
ATOM 758 O O . VAL A 1 97 ? -7.515 -7.396 -0.407 1.00 93.62 97 VAL A O 1
ATOM 761 N N . GLU A 1 98 ? -7.820 -8.761 1.359 1.00 91.00 98 GLU A N 1
ATOM 762 C CA . GLU A 1 98 ? -8.935 -9.518 0.802 1.00 91.00 98 GLU A CA 1
ATOM 763 C C . GLU A 1 98 ? -10.108 -9.492 1.780 1.00 91.00 98 GLU A C 1
ATOM 765 O O . GLU A 1 98 ? -9.924 -9.560 2.999 1.00 91.00 98 GLU A O 1
ATOM 770 N N . LEU A 1 99 ? -11.322 -9.370 1.243 1.00 91.50 99 LEU A N 1
ATOM 771 C CA . LEU A 1 99 ? -12.552 -9.526 2.012 1.00 91.50 99 LEU A CA 1
ATOM 772 C C . LEU A 1 99 ? -13.065 -10.947 1.815 1.00 91.50 99 LEU A C 1
ATOM 774 O O . LEU A 1 99 ? -13.266 -11.385 0.685 1.00 91.50 99 LEU A O 1
ATOM 778 N N . LEU A 1 100 ? -13.281 -11.648 2.922 1.00 90.31 100 LEU A N 1
ATOM 779 C CA . LEU A 1 100 ? -13.751 -13.028 2.931 1.00 90.31 100 LEU A CA 1
ATOM 780 C C . LEU A 1 100 ? -15.199 -13.078 3.41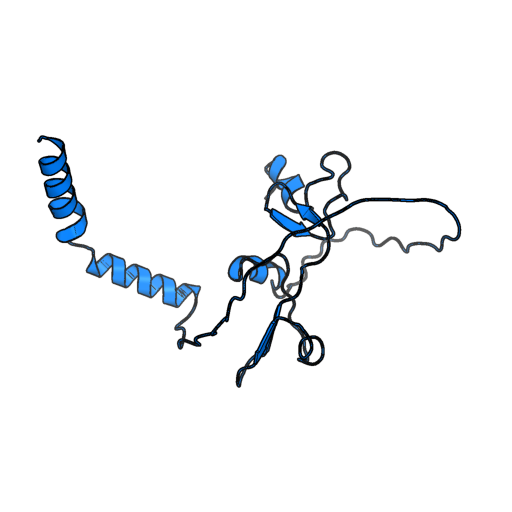9 1.00 90.31 100 LEU A C 1
ATOM 782 O O . LEU A 1 100 ? -15.554 -12.400 4.383 1.00 90.31 100 LEU A O 1
ATOM 786 N N . ASP A 1 101 ? -16.016 -13.927 2.796 1.00 88.62 101 ASP A N 1
ATOM 787 C CA . ASP A 1 101 ? -17.420 -14.125 3.187 1.00 88.62 101 ASP A CA 1
ATOM 788 C C . ASP A 1 101 ? -17.571 -14.933 4.489 1.00 88.62 101 ASP A C 1
ATOM 790 O O . ASP A 1 101 ? -18.623 -14.914 5.129 1.00 88.62 101 ASP A O 1
ATOM 794 N N . SER A 1 102 ? -16.524 -15.665 4.882 1.00 87.12 102 SER A N 1
ATOM 795 C CA . SER A 1 102 ? -16.505 -16.524 6.066 1.00 87.12 102 SER A CA 1
ATOM 796 C C . SER A 1 102 ? -15.144 -16.463 6.769 1.00 87.12 102 SER A C 1
ATOM 798 O O . SER A 1 102 ? -14.108 -16.431 6.099 1.00 87.12 102 SER A O 1
ATOM 800 N N . PRO A 1 103 ? -15.112 -16.499 8.114 1.00 85.12 103 PRO A N 1
ATOM 801 C CA . PRO A 1 103 ? -13.868 -16.471 8.876 1.00 85.12 103 PRO A CA 1
ATOM 802 C C . PRO A 1 103 ? -13.060 -17.774 8.825 1.00 85.12 103 PRO A C 1
ATOM 804 O O . PRO A 1 103 ? -11.937 -17.806 9.315 1.00 85.12 103 PRO A O 1
ATOM 807 N N . GLU A 1 104 ? -13.605 -18.868 8.288 1.00 87.12 104 GLU A N 1
ATOM 808 C CA . GLU A 1 104 ? -12.964 -20.197 8.261 1.00 87.12 104 GLU A CA 1
ATOM 809 C C . GLU A 1 104 ? -11.535 -20.181 7.713 1.00 87.12 104 GLU A C 1
ATOM 811 O O . GLU A 1 104 ? -10.653 -20.791 8.309 1.00 87.12 104 GLU A O 1
ATOM 816 N N . ALA A 1 105 ? -11.273 -19.416 6.652 1.00 84.81 105 ALA A N 1
ATOM 817 C CA . ALA A 1 105 ? -9.946 -19.352 6.042 1.00 84.81 105 ALA A CA 1
ATOM 818 C C . ALA A 1 105 ? -8.886 -18.626 6.899 1.00 84.81 105 ALA A C 1
ATOM 820 O O . ALA A 1 105 ? -7.695 -18.768 6.634 1.00 84.81 105 ALA A O 1
ATOM 821 N N . ILE A 1 106 ? -9.295 -17.864 7.922 1.00 89.81 106 ILE A N 1
ATOM 822 C CA . ILE A 1 106 ? -8.402 -17.041 8.760 1.00 89.81 106 ILE A CA 1
ATOM 823 C C . ILE A 1 106 ? -8.438 -17.404 10.251 1.00 89.81 106 ILE A C 1
ATOM 825 O O . ILE A 1 106 ? -7.788 -16.749 11.063 1.00 89.81 106 ILE A O 1
ATOM 829 N N . GLN A 1 107 ? -9.197 -18.431 10.640 1.00 85.69 107 GLN A N 1
ATOM 830 C CA . GLN A 1 107 ? -9.272 -18.877 12.038 1.00 85.69 107 GLN A CA 1
ATOM 831 C C . GLN A 1 107 ? -7.948 -19.475 12.530 1.00 85.69 107 GLN A C 1
ATOM 833 O O . GLN A 1 107 ? -7.553 -19.236 13.669 1.00 85.69 107 GLN A O 1
ATOM 838 N N . ASP A 1 108 ? -7.244 -20.191 11.653 1.00 86.69 108 ASP A N 1
ATOM 839 C CA . ASP A 1 108 ? -6.016 -20.917 11.993 1.00 86.69 108 ASP A CA 1
ATOM 840 C C . ASP A 1 108 ? -4.729 -20.145 11.644 1.00 86.69 108 ASP A C 1
ATOM 842 O O . ASP A 1 108 ? -3.628 -20.693 11.722 1.00 86.69 108 ASP A O 1
ATOM 846 N N . THR A 1 109 ? -4.824 -18.872 11.242 1.00 89.88 109 THR A N 1
ATOM 847 C CA . THR A 1 109 ? -3.633 -18.075 10.913 1.00 89.88 109 THR A CA 1
ATOM 848 C C . THR A 1 109 ? -2.895 -17.651 12.179 1.00 89.88 109 THR A C 1
ATOM 850 O O . THR A 1 109 ? -3.528 -17.257 13.157 1.00 89.88 109 THR A O 1
ATOM 853 N N . GLU A 1 110 ? -1.558 -17.654 12.136 1.00 89.69 110 GLU A N 1
ATOM 854 C CA . GLU A 1 110 ? -0.682 -17.309 13.272 1.00 89.69 110 GLU A CA 1
ATOM 855 C C . GLU A 1 110 ? -1.064 -15.984 13.946 1.00 89.69 110 GLU A C 1
ATOM 857 O O . GLU A 1 110 ? -1.096 -15.889 15.172 1.00 89.69 110 GLU A O 1
ATOM 862 N N . TYR A 1 111 ? -1.412 -14.981 13.140 1.00 92.25 111 TYR A N 1
ATOM 863 C CA . TYR A 1 111 ? -1.876 -13.686 13.610 1.00 92.25 111 TYR A CA 1
ATOM 864 C C . TYR A 1 111 ? -3.336 -13.506 13.212 1.00 92.25 111 TYR A C 1
ATOM 866 O O . TYR A 1 111 ? -3.643 -13.282 12.043 1.00 92.25 111 TYR A O 1
ATOM 874 N N . ASN A 1 112 ? -4.248 -13.598 14.174 1.00 93.31 112 ASN A N 1
ATOM 875 C CA . ASN A 1 112 ? -5.653 -13.274 13.964 1.00 93.31 112 ASN A CA 1
ATOM 876 C C . ASN A 1 112 ? -6.261 -12.591 15.194 1.00 93.31 112 ASN A C 1
ATOM 878 O O . ASN A 1 112 ? -5.756 -12.709 16.310 1.00 93.31 112 ASN A O 1
ATOM 882 N N . SER A 1 113 ? -7.333 -11.836 14.975 1.00 91.88 113 SER A N 1
ATOM 883 C CA . SER A 1 113 ? -8.111 -11.186 16.024 1.00 91.88 113 SER A CA 1
ATOM 884 C C . SER A 1 113 ? -9.589 -11.189 15.647 1.00 91.88 113 SER A C 1
ATOM 886 O O . SER A 1 113 ? -9.947 -10.935 14.494 1.00 91.88 113 SER A O 1
ATOM 888 N N . GLN A 1 114 ? -10.451 -11.469 16.622 1.00 91.69 114 GLN A N 1
ATOM 889 C CA . GLN A 1 114 ? -11.899 -11.522 16.448 1.00 91.69 114 GLN A CA 1
ATOM 890 C C . GLN A 1 114 ? -12.587 -10.545 17.405 1.00 91.69 114 GLN A C 1
ATOM 892 O O . GLN A 1 114 ? -12.272 -10.479 18.593 1.00 91.69 114 GLN A O 1
ATOM 897 N N . SER A 1 115 ? -13.551 -9.801 16.870 1.00 88.31 115 SER A N 1
ATOM 898 C CA . SER A 1 115 ? -14.468 -8.924 17.599 1.00 88.31 115 SER A CA 1
ATOM 899 C C . SER A 1 115 ? -15.916 -9.369 17.378 1.00 88.31 115 SER A C 1
ATOM 901 O O . SER A 1 115 ? -16.180 -10.267 16.581 1.00 88.31 115 SER A O 1
ATOM 903 N N . GLU A 1 116 ? -16.873 -8.712 18.035 1.00 87.62 116 GLU A N 1
ATOM 904 C CA . GLU A 1 116 ? -18.307 -9.000 17.864 1.00 87.62 116 GLU A CA 1
ATOM 905 C C . GLU A 1 116 ? -18.818 -8.767 16.429 1.00 87.62 116 GLU A C 1
ATOM 907 O O . GLU A 1 116 ? -19.847 -9.323 16.053 1.00 87.62 116 GLU A O 1
ATOM 912 N N . ILE A 1 117 ? -18.118 -7.947 15.634 1.00 89.31 117 ILE A N 1
ATOM 913 C CA . ILE A 1 117 ? -18.575 -7.494 14.309 1.00 89.31 117 ILE A CA 1
ATOM 914 C C . ILE A 1 117 ? -17.627 -7.850 13.158 1.00 89.31 117 ILE A C 1
ATOM 916 O O . ILE A 1 117 ? -18.022 -7.757 12.000 1.00 89.31 117 ILE A O 1
ATOM 920 N N . LEU A 1 118 ? -16.375 -8.205 13.454 1.00 90.19 118 LEU A N 1
ATOM 921 C CA . LEU A 1 118 ? -15.328 -8.397 12.450 1.00 90.19 118 LEU A CA 1
ATOM 922 C C . LEU A 1 118 ? -14.271 -9.385 12.940 1.00 90.19 118 LEU A C 1
ATOM 924 O O . LEU A 1 118 ? -13.882 -9.349 14.110 1.00 90.19 118 LEU A O 1
ATOM 928 N N . GLN A 1 119 ? -13.749 -10.187 12.015 1.00 92.25 119 GLN A N 1
ATOM 929 C CA . GLN A 1 119 ? -12.549 -10.989 12.207 1.00 92.25 119 GLN A CA 1
ATOM 930 C C . GLN A 1 119 ? -11.476 -10.571 11.203 1.00 92.25 119 GLN A C 1
ATOM 932 O O . GLN A 1 119 ? -11.774 -10.327 10.036 1.00 92.25 119 GLN A O 1
ATOM 937 N N . VAL A 1 120 ? -10.235 -10.483 11.672 1.00 94.06 120 VAL A N 1
ATOM 938 C CA . VAL A 1 120 ? -9.071 -10.100 10.872 1.00 94.06 120 VAL A CA 1
ATOM 939 C C . VAL A 1 120 ? -7.995 -11.162 11.046 1.00 94.06 120 VAL A C 1
ATOM 941 O O . VAL A 1 120 ? -7.660 -11.518 12.173 1.00 94.06 120 VAL A O 1
ATOM 944 N N . GLY A 1 121 ? -7.450 -11.646 9.934 1.00 94.69 121 GLY A N 1
ATOM 945 C CA . GLY A 1 121 ? -6.274 -12.511 9.892 1.00 94.69 121 GLY A CA 1
ATOM 946 C C . GLY A 1 121 ? -5.150 -11.819 9.135 1.00 94.69 121 GLY A C 1
ATOM 947 O O . GLY A 1 121 ? -5.402 -11.070 8.192 1.00 94.69 121 GLY A O 1
ATOM 948 N N . VAL A 1 122 ? -3.910 -12.054 9.552 1.00 94.75 122 VAL A N 1
ATOM 949 C CA . VAL A 1 122 ? -2.712 -11.526 8.899 1.00 94.75 122 VAL A CA 1
ATOM 950 C C . VAL A 1 122 ? -1.819 -12.691 8.505 1.00 94.75 122 VAL A C 1
ATOM 952 O O . VAL A 1 122 ? -1.390 -13.492 9.337 1.00 94.75 122 VAL A O 1
ATOM 955 N N . VAL A 1 123 ? -1.517 -12.753 7.213 1.00 94.06 123 VAL A N 1
ATOM 956 C CA . VAL A 1 123 ? -0.611 -13.727 6.605 1.00 94.06 123 VAL A CA 1
ATOM 957 C C . VAL A 1 123 ? 0.445 -13.004 5.778 1.00 94.06 123 VAL A C 1
ATOM 959 O O . VAL A 1 123 ? 0.330 -11.809 5.492 1.00 94.06 123 VAL A O 1
ATOM 962 N N . LYS A 1 124 ? 1.505 -13.721 5.396 1.00 95.00 124 LYS A N 1
ATOM 963 C CA . LYS A 1 124 ? 2.476 -13.184 4.440 1.00 95.00 124 LYS A CA 1
ATOM 964 C C . LYS A 1 124 ? 1.797 -13.003 3.085 1.00 95.00 124 LYS A C 1
ATOM 966 O O . LYS A 1 124 ? 1.154 -13.923 2.597 1.00 95.00 124 LYS A O 1
ATOM 971 N N . ALA A 1 125 ? 1.972 -11.821 2.506 1.00 94.94 125 ALA A N 1
ATOM 972 C CA . ALA A 1 125 ? 1.483 -11.505 1.172 1.00 94.94 125 ALA A CA 1
ATOM 973 C C . ALA A 1 125 ? 2.185 -12.359 0.105 1.00 94.94 125 ALA A C 1
ATOM 975 O O . ALA A 1 125 ? 3.356 -12.714 0.259 1.00 94.94 125 ALA A O 1
ATOM 976 N N . GLU A 1 126 ? 1.476 -12.651 -0.982 1.00 95.12 126 GLU A N 1
ATOM 977 C CA . GLU A 1 126 ? 1.999 -13.462 -2.079 1.00 95.12 126 GLU A CA 1
ATOM 978 C C . GLU A 1 126 ? 2.928 -12.677 -3.019 1.00 95.12 126 GLU A C 1
ATOM 980 O O . GLU A 1 126 ? 2.867 -11.446 -3.120 1.00 95.12 126 GLU A O 1
ATOM 985 N N . GLY A 1 127 ? 3.741 -13.415 -3.777 1.00 96.44 127 GLY A N 1
ATOM 986 C CA . GLY A 1 127 ? 4.645 -12.868 -4.785 1.00 96.44 127 GLY A CA 1
ATOM 987 C C . GLY A 1 127 ? 5.957 -12.346 -4.208 1.00 96.44 127 GLY A C 1
ATOM 988 O O . GLY A 1 127 ? 6.403 -12.762 -3.142 1.00 96.44 127 GLY A O 1
ATOM 989 N N . GLU A 1 128 ? 6.585 -11.426 -4.937 1.00 97.94 128 GLU A N 1
ATOM 990 C CA . GLU A 1 128 ? 7.917 -10.911 -4.618 1.00 97.94 128 GLU A CA 1
ATOM 991 C C . GLU A 1 128 ? 7.863 -9.429 -4.244 1.00 97.94 128 GLU A C 1
ATOM 993 O O . GLU A 1 128 ? 6.958 -8.685 -4.640 1.00 97.94 128 GLU A O 1
ATOM 998 N N . LYS A 1 129 ? 8.857 -8.976 -3.477 1.00 97.75 129 LYS A N 1
ATOM 999 C CA . LYS A 1 129 ? 8.983 -7.572 -3.079 1.00 97.75 129 LYS A CA 1
ATOM 1000 C C . LYS A 1 129 ? 9.338 -6.705 -4.291 1.00 97.75 129 LYS A C 1
ATOM 1002 O O . LYS A 1 129 ? 10.374 -6.890 -4.923 1.00 97.75 129 LYS A O 1
ATOM 1007 N N . CYS A 1 130 ? 8.538 -5.675 -4.550 1.00 97.56 130 CYS A N 1
ATOM 1008 C CA . CYS A 1 130 ? 8.873 -4.631 -5.517 1.00 97.56 130 CYS A CA 1
ATOM 1009 C C . CYS A 1 130 ? 9.910 -3.652 -4.939 1.00 97.56 130 CYS A C 1
ATOM 1011 O O . CYS A 1 130 ? 9.685 -3.039 -3.892 1.00 97.56 130 CYS A O 1
ATOM 1013 N N . GLU A 1 131 ? 11.013 -3.411 -5.649 1.00 97.75 131 GLU A N 1
ATOM 1014 C CA . GLU A 1 131 ? 12.099 -2.550 -5.145 1.00 97.75 131 GLU A CA 1
ATOM 1015 C C . GLU A 1 131 ? 11.774 -1.044 -5.148 1.00 97.75 131 GLU A C 1
ATOM 1017 O O . GLU A 1 131 ? 12.430 -0.270 -4.451 1.00 97.75 131 GLU A O 1
ATOM 1022 N N . ARG A 1 132 ? 10.725 -0.610 -5.862 1.00 95.56 132 ARG A N 1
ATOM 1023 C CA . ARG A 1 132 ? 10.314 0.808 -5.912 1.00 95.56 132 ARG A CA 1
ATOM 1024 C C . ARG A 1 132 ? 9.298 1.192 -4.840 1.00 95.56 132 ARG A C 1
ATOM 1026 O O . ARG A 1 132 ? 9.432 2.251 -4.238 1.00 95.56 132 ARG A O 1
ATOM 1033 N N . CYS A 1 133 ? 8.260 0.380 -4.635 1.00 94.56 133 CYS A N 1
ATOM 1034 C CA . CYS A 1 133 ? 7.181 0.693 -3.686 1.00 94.56 133 CYS A CA 1
ATOM 1035 C C . CYS A 1 133 ? 7.201 -0.165 -2.417 1.00 94.56 133 CYS A C 1
ATOM 1037 O O . CYS A 1 133 ? 6.358 0.047 -1.548 1.00 94.56 133 CYS A O 1
ATOM 1039 N N . TRP A 1 134 ? 8.105 -1.148 -2.340 1.00 96.19 134 TRP A N 1
ATOM 1040 C CA . TRP A 1 134 ? 8.279 -2.082 -1.220 1.00 96.19 134 TRP A CA 1
ATOM 1041 C C . TRP A 1 134 ? 7.044 -2.916 -0.860 1.00 96.19 134 TRP A C 1
ATOM 1043 O O . TRP A 1 134 ? 7.008 -3.530 0.201 1.00 96.19 134 TRP A O 1
ATOM 1053 N N . ASN A 1 135 ? 6.053 -2.981 -1.749 1.00 95.50 135 ASN A N 1
ATOM 1054 C CA . ASN A 1 135 ? 4.933 -3.905 -1.616 1.00 95.50 135 ASN A CA 1
ATOM 1055 C C . ASN A 1 135 ? 5.261 -5.236 -2.295 1.00 95.50 135 ASN A C 1
ATOM 1057 O O . ASN A 1 135 ? 5.952 -5.257 -3.317 1.00 95.50 135 ASN A O 1
ATOM 1061 N N . TYR A 1 136 ? 4.730 -6.322 -1.741 1.00 96.75 136 TYR A N 1
ATOM 1062 C CA . TYR A 1 136 ? 4.762 -7.643 -2.358 1.00 96.75 136 TYR A CA 1
ATOM 1063 C C . TYR A 1 136 ? 3.662 -7.762 -3.413 1.00 96.75 136 TYR A C 1
ATOM 1065 O O . TYR A 1 136 ? 2.514 -7.370 -3.180 1.00 96.75 136 TYR A O 1
ATOM 1073 N N . SER A 1 137 ? 4.016 -8.265 -4.592 1.00 95.31 137 SER A N 1
ATOM 1074 C CA . SER A 1 137 ? 3.069 -8.483 -5.681 1.00 95.31 137 SER A CA 1
ATOM 1075 C C . SER A 1 137 ? 3.495 -9.669 -6.532 1.00 95.31 137 SER A C 1
ATOM 1077 O O . SER A 1 137 ? 4.668 -9.831 -6.866 1.00 95.31 137 SER A O 1
ATOM 1079 N N . THR A 1 138 ? 2.512 -10.458 -6.951 1.00 96.19 138 THR A N 1
ATOM 1080 C CA . THR A 1 138 ? 2.671 -11.549 -7.920 1.00 96.19 138 THR A CA 1
ATOM 1081 C C . THR A 1 138 ? 3.009 -11.049 -9.329 1.00 96.19 138 THR A C 1
ATOM 1083 O O . THR A 1 138 ? 3.452 -11.830 -10.163 1.00 96.19 138 THR A O 1
ATOM 1086 N N . SER A 1 139 ? 2.857 -9.745 -9.596 1.00 95.44 139 SER A N 1
ATOM 1087 C CA . SER A 1 139 ? 3.216 -9.130 -10.880 1.00 95.44 139 SER A CA 1
ATOM 1088 C C . SER A 1 139 ? 4.707 -8.801 -11.021 1.00 95.44 139 SER A C 1
ATOM 1090 O O . SER A 1 139 ? 5.156 -8.473 -12.123 1.00 95.44 139 SER A O 1
ATOM 1092 N N . VAL A 1 140 ? 5.492 -8.853 -9.939 1.00 97.25 140 VAL A N 1
ATOM 1093 C CA . VAL A 1 140 ? 6.941 -8.619 -10.017 1.00 97.25 140 VAL A CA 1
ATOM 1094 C C . VAL A 1 140 ? 7.573 -9.689 -10.911 1.00 97.25 140 VAL A C 1
ATOM 1096 O O . VAL A 1 140 ? 7.315 -10.876 -10.750 1.00 97.25 140 VAL A O 1
ATOM 1099 N N . GLY A 1 141 ? 8.382 -9.259 -11.882 1.00 95.31 141 GLY A N 1
ATOM 1100 C CA . GLY A 1 141 ? 8.996 -10.144 -12.881 1.00 95.31 141 GLY A CA 1
ATOM 1101 C C . GLY A 1 141 ? 8.224 -10.276 -14.195 1.00 95.31 141 GLY A C 1
ATOM 1102 O O . GLY A 1 141 ? 8.757 -10.835 -15.150 1.00 95.31 141 GLY A O 1
ATOM 1103 N N . THR A 1 142 ? 7.008 -9.726 -14.290 1.00 95.12 142 THR A N 1
ATOM 1104 C CA . THR A 1 142 ? 6.211 -9.773 -15.532 1.00 95.12 142 THR A CA 1
ATOM 1105 C C . THR A 1 142 ? 6.772 -8.893 -16.650 1.00 95.12 142 THR A C 1
ATOM 1107 O O . THR A 1 142 ? 6.636 -9.227 -17.826 1.00 95.12 142 THR A O 1
ATOM 1110 N N . ASN A 1 143 ? 7.426 -7.778 -16.309 1.00 94.31 143 ASN A N 1
ATOM 1111 C CA . ASN A 1 143 ? 8.052 -6.882 -17.277 1.00 94.31 143 ASN A CA 1
ATOM 1112 C C . ASN A 1 143 ? 9.540 -7.230 -17.465 1.00 94.31 143 ASN A C 1
ATOM 1114 O O . ASN A 1 143 ? 10.315 -7.199 -16.511 1.00 94.31 143 ASN A O 1
ATOM 1118 N N . SER A 1 144 ? 9.957 -7.508 -18.704 1.00 94.81 144 SER A N 1
ATOM 1119 C CA . SER A 1 144 ? 11.341 -7.897 -19.015 1.00 94.81 144 SER A CA 1
ATOM 1120 C C . SER A 1 144 ? 12.364 -6.765 -18.879 1.00 94.81 144 SER A C 1
ATOM 1122 O O . SER A 1 144 ? 13.530 -7.033 -18.603 1.00 94.81 144 SER A O 1
ATOM 1124 N N . GLU A 1 145 ? 11.959 -5.511 -19.088 1.00 95.62 145 GLU A N 1
ATOM 1125 C CA . GLU A 1 145 ? 12.833 -4.337 -18.933 1.00 95.62 145 GLU A CA 1
ATOM 1126 C C . GLU A 1 145 ? 13.008 -3.959 -17.454 1.00 95.62 145 GLU A C 1
ATOM 1128 O O . GLU A 1 145 ? 14.055 -3.452 -17.044 1.00 95.62 145 GLU A O 1
ATOM 1133 N N . HIS A 1 146 ? 11.998 -4.254 -16.634 1.00 96.50 146 HIS A N 1
ATOM 1134 C CA . HIS A 1 146 ? 11.950 -3.946 -15.209 1.00 96.50 146 HIS A CA 1
ATOM 1135 C C . HIS A 1 146 ? 11.553 -5.175 -14.367 1.00 96.50 146 HIS A C 1
ATOM 1137 O O . HIS A 1 146 ? 10.495 -5.173 -13.733 1.00 96.50 146 HIS A O 1
ATOM 1143 N N . PRO A 1 147 ? 12.410 -6.212 -14.292 1.00 97.25 147 PRO A N 1
ATOM 1144 C CA . PRO A 1 147 ? 12.062 -7.500 -13.681 1.00 97.25 147 PRO A CA 1
ATOM 1145 C C . PRO A 1 147 ? 11.860 -7.442 -12.160 1.00 97.25 147 PRO A C 1
ATOM 1147 O O . PRO A 1 147 ? 11.296 -8.359 -11.578 1.00 97.25 147 PRO A O 1
ATOM 1150 N N . THR A 1 148 ? 12.309 -6.378 -11.493 1.00 97.31 148 THR A N 1
ATOM 1151 C CA . THR A 1 148 ? 12.169 -6.195 -10.037 1.00 97.31 148 THR A CA 1
ATOM 1152 C C . THR A 1 148 ? 11.000 -5.286 -9.650 1.00 97.31 148 THR A C 1
ATOM 1154 O O . THR A 1 148 ? 10.839 -4.949 -8.473 1.00 97.31 148 THR A O 1
ATOM 1157 N N . LEU A 1 149 ? 10.200 -4.840 -10.627 1.00 97.06 149 LEU A N 1
ATOM 1158 C CA . LEU A 1 149 ? 9.106 -3.896 -10.418 1.00 97.06 149 LEU A CA 1
ATOM 1159 C C . LEU A 1 149 ? 7.747 -4.552 -10.655 1.00 97.06 149 LEU A C 1
ATOM 1161 O O . LEU A 1 149 ? 7.599 -5.413 -11.517 1.00 97.06 149 LEU A O 1
ATOM 1165 N N . CYS A 1 150 ? 6.751 -4.105 -9.891 1.00 95.25 150 CYS A N 1
ATOM 1166 C CA . CYS A 1 150 ? 5.359 -4.493 -10.090 1.00 95.25 150 CYS A CA 1
ATOM 1167 C C . CYS A 1 150 ? 4.686 -3.682 -11.208 1.00 95.25 150 CYS A C 1
ATOM 1169 O O . CYS A 1 150 ? 5.137 -2.590 -11.573 1.00 95.25 150 CYS A O 1
ATOM 1171 N N . ASP A 1 151 ? 3.552 -4.197 -11.669 1.00 92.50 151 ASP A N 1
ATOM 1172 C CA . ASP A 1 151 ? 2.633 -3.604 -12.646 1.00 92.50 151 ASP A CA 1
ATOM 1173 C C . ASP A 1 151 ? 2.263 -2.132 -12.389 1.00 92.50 151 ASP A C 1
ATOM 1175 O O . ASP A 1 151 ? 2.149 -1.364 -13.334 1.00 92.50 151 ASP A O 1
ATOM 1179 N N . ARG A 1 152 ? 2.146 -1.700 -11.128 1.00 91.31 152 ARG A N 1
ATOM 1180 C CA . ARG A 1 152 ? 1.898 -0.296 -10.755 1.00 91.31 152 ARG A CA 1
ATOM 1181 C C . ARG A 1 152 ? 3.130 0.590 -10.933 1.00 91.31 152 ARG A C 1
ATOM 1183 O O . ARG A 1 152 ? 3.027 1.790 -11.177 1.00 91.31 152 ARG A O 1
ATOM 1190 N N . CYS A 1 153 ? 4.318 0.038 -10.706 1.00 94.56 153 CYS A N 1
ATOM 1191 C CA . CYS A 1 153 ? 5.550 0.820 -10.683 1.00 94.56 153 CYS A CA 1
ATOM 1192 C C . CYS A 1 153 ? 6.106 1.093 -12.075 1.00 94.56 153 CYS A C 1
ATOM 1194 O O . CYS A 1 153 ? 6.683 2.158 -12.268 1.00 94.56 153 CYS A O 1
ATOM 1196 N N . VAL A 1 154 ? 5.916 0.161 -13.008 1.00 94.94 154 VAL A N 1
ATOM 1197 C CA . VAL A 1 154 ? 6.349 0.280 -14.405 1.00 94.94 154 VAL A CA 1
ATOM 1198 C C . VAL A 1 154 ? 5.755 1.513 -15.117 1.00 94.94 154 VAL A C 1
ATOM 1200 O O . VAL A 1 154 ? 6.545 2.355 -15.540 1.00 94.94 154 VAL A O 1
ATOM 1203 N N . PRO A 1 155 ? 4.422 1.709 -15.213 1.00 93.12 155 PRO A N 1
ATOM 1204 C CA . PRO A 1 155 ? 3.835 2.884 -15.873 1.00 93.12 155 PRO A CA 1
ATOM 1205 C C . PRO A 1 155 ? 4.225 4.191 -15.169 1.00 93.12 155 PRO A C 1
ATOM 1207 O O . PRO A 1 155 ? 4.545 5.193 -15.807 1.00 93.12 155 PRO A O 1
ATOM 1210 N N . ALA A 1 156 ? 4.353 4.153 -13.841 1.00 92.44 156 ALA A N 1
ATOM 1211 C CA . ALA A 1 156 ? 4.759 5.308 -13.054 1.00 92.44 156 ALA A CA 1
ATOM 1212 C C . ALA A 1 156 ? 6.222 5.751 -13.285 1.00 92.44 156 ALA A C 1
ATOM 1214 O O . ALA A 1 156 ? 6.591 6.839 -12.840 1.00 92.44 156 ALA A O 1
ATOM 1215 N N . LEU A 1 157 ? 7.073 4.944 -13.937 1.00 92.56 157 LEU A N 1
ATOM 1216 C CA . LEU A 1 157 ? 8.390 5.395 -14.414 1.00 92.56 157 LEU A CA 1
ATOM 1217 C C . LEU A 1 157 ? 8.284 6.274 -15.666 1.00 92.56 157 LEU A C 1
ATOM 1219 O O . LEU A 1 157 ? 9.125 7.150 -15.859 1.00 92.56 157 LEU A O 1
ATOM 1223 N N . ASN A 1 158 ? 7.241 6.070 -16.471 1.00 89.56 158 ASN A N 1
ATOM 1224 C CA . ASN A 1 158 ? 6.970 6.830 -17.691 1.00 89.56 158 ASN A CA 1
ATOM 1225 C C . ASN A 1 158 ? 6.074 8.055 -17.443 1.00 89.56 158 ASN A C 1
ATOM 1227 O O . ASN A 1 158 ? 5.909 8.884 -18.334 1.00 89.56 158 ASN A O 1
ATOM 1231 N N . GLY A 1 159 ? 5.553 8.207 -16.220 1.00 88.12 159 GLY A N 1
ATOM 1232 C CA . GLY A 1 159 ? 4.648 9.295 -15.844 1.00 88.12 159 GLY A CA 1
ATOM 1233 C C . GLY A 1 159 ? 3.170 8.997 -16.101 1.00 88.12 159 GLY A C 1
ATOM 1234 O O . GLY A 1 159 ? 2.360 9.918 -16.035 1.00 88.12 159 GLY A O 1
ATOM 1235 N N . ASP A 1 160 ? 2.829 7.734 -16.356 1.00 84.81 160 ASP A N 1
ATOM 1236 C CA . ASP A 1 160 ? 1.454 7.275 -16.533 1.00 84.81 160 ASP A CA 1
ATOM 1237 C C . ASP A 1 160 ? 0.873 6.909 -15.150 1.00 84.81 160 ASP A C 1
ATOM 1239 O O . ASP A 1 160 ? 1.387 6.002 -14.481 1.00 84.81 160 ASP A O 1
ATOM 1243 N N . PHE A 1 161 ? -0.148 7.651 -14.698 1.00 72.81 161 PHE A N 1
ATOM 1244 C CA . PHE A 1 161 ? -0.816 7.500 -13.394 1.00 72.81 161 PHE A CA 1
ATOM 1245 C C . PHE A 1 161 ? -2.303 7.198 -13.549 1.00 72.81 161 PHE A C 1
ATOM 1247 O O . PHE A 1 161 ? -2.931 7.813 -14.442 1.00 72.81 161 PHE A O 1
#

Sequence (161 aa):
MVGTGYTSWFLARYVLFAANRQELSEKIQEFKTITVGESNAVVVDVQTTEAVAASPETSQPEKPEEVPETPQITTEVISEPTNHVDELRYLFLASQVELLDSPEAIQDTEYNSQSEILQVGVVKAEGEKCERCWNYSTSVGTNSEHPTLCDRCVPALNGDF

Foldseek 3Di:
DVVVVVVVCCCVVPPVPPVCPVVVVVVVVVVCCVPVNDDPDPDDDDDDDDDDDDDDDDDDDDDDDDDDDDDDDDDDPPPDVDPVQQVVCVVVVALDGDDDPDCVVAPPAPDWDDDPVDIDHDDDDDADQQPPPRHHDVQQCVDPVRNRHHPVVVVVVVVRD

Secondary structure (DSSP, 8-state):
-HHHHHHHHHIIIIIIS-TTHHHHHHHHHHHHHHHH---------------------------------PPP------------HHHHHHHTT-S-----SSGGGGTTSSEEEE-SS-EEEE-PPSSEE-TTT--EETTTT--SS-TTS-TTTTHHHHT--

pLDDT: mean 73.15, std 24.69, range [26.31, 97.94]

Radius of gyration: 24.58 Å; chains: 1; bounding box: 43×66×49 Å